Protein AF-A0A359LEX6-F1 (afdb_monomer_lite)

Radius of gyration: 31.51 Å; chains: 1; bounding box: 76×59×77 Å

Secondary structure (DSSP, 8-state):
-----GGGS----PPPHHHHHHHT----PPP--PPPPPPTT------HHHHHHHHH-HHHHHHHHTS--PPP----SSS-HHHHHHHHHHHHHHHHHHH-SHHHHHT--HHHHHHHHHHHHHHHHHHTT--HHHHHHHTTT-

pLDDT: mean 84.6, std 10.76, range [54.03, 97.81]

Structure (mmCIF, N/CA/C/O backbone):
data_AF-A0A359LEX6-F1
#
_entry.id   AF-A0A359LEX6-F1
#
loop_
_atom_site.group_PDB
_atom_site.id
_atom_site.type_symbol
_atom_site.label_atom_id
_atom_site.label_alt_id
_atom_site.label_comp_id
_atom_site.label_asym_id
_atom_site.label_entity_id
_atom_site.label_seq_id
_atom_site.pdbx_PDB_ins_code
_atom_site.Cartn_x
_atom_site.Cartn_y
_atom_site.Cartn_z
_atom_site.occupancy
_atom_site.B_iso_or_equiv
_atom_site.auth_seq_id
_atom_site.auth_comp_id
_atom_site.auth_asym_id
_atom_site.auth_atom_id
_atom_site.pdbx_PDB_model_num
ATOM 1 N N . ILE A 1 1 ? 49.682 41.048 -44.210 1.00 60.88 1 ILE A N 1
ATOM 2 C CA . ILE A 1 1 ? 49.682 39.605 -43.868 1.00 60.88 1 ILE A CA 1
ATOM 3 C C . ILE A 1 1 ? 48.671 38.969 -44.809 1.00 60.88 1 ILE A C 1
ATOM 5 O O . ILE A 1 1 ? 47.582 39.528 -44.873 1.00 60.88 1 ILE A O 1
ATOM 9 N N . PRO A 1 2 ? 49.025 37.951 -45.614 1.00 74.69 2 PRO A N 1
ATOM 10 C CA . PRO A 1 2 ? 48.055 37.331 -46.512 1.00 74.69 2 PRO A CA 1
ATOM 11 C C . PRO A 1 2 ? 46.947 36.670 -45.686 1.00 74.69 2 PRO A C 1
ATOM 13 O O . PRO A 1 2 ? 47.224 36.022 -44.676 1.00 74.69 2 PRO A O 1
ATOM 16 N N . GLU A 1 3 ? 45.705 36.899 -46.092 1.00 76.44 3 GLU A N 1
ATOM 17 C CA . GLU A 1 3 ? 44.520 36.292 -45.495 1.00 76.44 3 GLU A CA 1
ATOM 18 C C . GLU A 1 3 ? 44.431 34.852 -46.007 1.00 76.44 3 GLU A C 1
ATOM 20 O O . GLU A 1 3 ? 44.313 34.631 -47.209 1.00 76.44 3 GLU A O 1
ATOM 25 N N . ILE A 1 4 ? 44.599 33.879 -45.109 1.00 80.81 4 ILE A N 1
ATOM 26 C CA . ILE A 1 4 ? 44.465 32.454 -45.432 1.00 80.81 4 ILE A CA 1
ATOM 27 C C . ILE A 1 4 ? 43.007 32.088 -45.181 1.00 80.81 4 ILE A C 1
ATOM 29 O O . ILE A 1 4 ? 42.538 32.182 -44.042 1.00 80.81 4 ILE A O 1
ATOM 33 N N . LEU A 1 5 ? 42.294 31.682 -46.227 1.00 78.69 5 LEU A N 1
ATOM 34 C CA . LEU A 1 5 ? 40.918 31.222 -46.114 1.00 78.69 5 LEU A CA 1
ATOM 35 C C . LEU A 1 5 ? 40.895 29.766 -45.640 1.00 78.69 5 LEU A C 1
ATOM 37 O O . LEU A 1 5 ? 41.829 28.997 -45.856 1.00 78.69 5 LEU A O 1
ATOM 41 N N . ILE A 1 6 ? 39.803 29.365 -44.986 1.00 73.44 6 ILE A N 1
ATOM 42 C CA . ILE A 1 6 ? 39.621 27.983 -44.507 1.00 73.44 6 ILE A CA 1
ATOM 43 C C . ILE A 1 6 ? 39.715 26.979 -45.667 1.00 73.44 6 ILE A C 1
ATOM 45 O O . ILE A 1 6 ? 40.214 25.874 -45.477 1.00 73.44 6 ILE A O 1
ATOM 49 N N . ASP A 1 7 ? 39.311 27.389 -46.869 1.00 75.81 7 ASP A N 1
ATOM 50 C CA . ASP A 1 7 ? 39.384 26.573 -48.083 1.00 75.81 7 ASP A CA 1
ATOM 51 C C . ASP A 1 7 ? 40.819 26.394 -48.619 1.00 75.81 7 ASP A C 1
ATOM 53 O O . ASP A 1 7 ? 41.082 25.446 -49.359 1.00 75.81 7 ASP A O 1
ATOM 57 N N . ASP A 1 8 ? 41.767 27.242 -48.198 1.00 79.88 8 ASP A N 1
ATOM 58 C CA . ASP A 1 8 ? 43.197 27.098 -48.511 1.00 79.88 8 ASP A CA 1
ATOM 59 C C . ASP A 1 8 ? 43.875 26.048 -47.609 1.00 79.88 8 ASP A C 1
ATOM 61 O O . ASP A 1 8 ? 44.981 25.573 -47.893 1.00 79.88 8 ASP A O 1
ATOM 65 N N . LEU A 1 9 ? 43.214 25.656 -46.511 1.00 72.25 9 LEU A N 1
ATOM 66 C CA . LEU A 1 9 ? 43.654 24.575 -45.640 1.00 72.25 9 LEU A CA 1
ATOM 67 C C . LEU A 1 9 ? 43.160 23.250 -46.229 1.00 72.25 9 LEU A C 1
ATOM 69 O O . LEU A 1 9 ? 41.990 22.890 -46.115 1.00 72.25 9 LEU A O 1
ATOM 73 N N . ASN A 1 10 ? 44.074 22.484 -46.827 1.00 72.81 10 ASN A N 1
ATOM 74 C CA . ASN A 1 10 ? 43.804 21.139 -47.346 1.00 72.81 10 ASN A CA 1
ATOM 75 C C . ASN A 1 10 ? 43.617 20.127 -46.193 1.00 72.81 10 ASN A C 1
ATOM 77 O O . ASN A 1 10 ? 44.445 19.247 -45.950 1.00 72.81 10 ASN A O 1
ATOM 81 N N . LEU A 1 11 ? 42.551 20.314 -45.414 1.00 74.81 11 LEU A N 1
ATOM 82 C CA . LEU A 1 11 ? 42.204 19.491 -44.267 1.00 74.81 11 LEU A CA 1
ATOM 83 C C . LEU A 1 11 ? 41.648 18.156 -44.759 1.00 74.81 11 LEU A C 1
ATOM 85 O O . LEU A 1 11 ? 40.698 18.097 -45.543 1.00 74.81 11 LEU A O 1
ATOM 89 N N . ALA A 1 12 ? 42.219 17.060 -44.262 1.00 71.88 12 ALA A N 1
ATOM 90 C CA . ALA A 1 12 ? 41.662 15.740 -44.504 1.00 71.88 12 ALA A CA 1
ATOM 91 C C . ALA A 1 12 ? 40.211 15.701 -44.002 1.00 71.88 12 ALA A C 1
ATOM 93 O O . ALA A 1 12 ? 39.930 16.099 -42.871 1.00 71.88 12 ALA A O 1
ATOM 94 N N . LYS A 1 13 ? 39.289 15.183 -44.824 1.00 72.81 13 LYS A N 1
ATOM 95 C CA . LYS A 1 13 ? 37.913 14.898 -44.397 1.00 72.81 13 LYS A CA 1
ATOM 96 C C . LYS A 1 13 ? 37.947 13.785 -43.353 1.00 72.81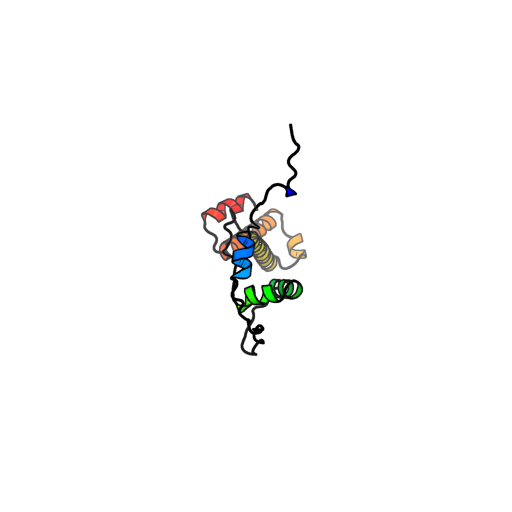 13 LYS A C 1
ATOM 98 O O . LYS A 1 13 ? 37.909 12.601 -43.686 1.00 72.81 13 LYS A O 1
ATOM 103 N N . THR A 1 14 ? 38.073 14.159 -42.088 1.00 77.12 14 THR A N 1
ATOM 104 C CA . THR A 1 14 ? 38.040 13.224 -40.972 1.00 77.12 14 THR A CA 1
ATOM 105 C C . THR A 1 14 ? 36.588 12.904 -40.646 1.00 77.12 14 THR A C 1
ATOM 107 O O . THR A 1 14 ? 35.757 13.784 -40.444 1.00 77.12 14 THR A O 1
ATOM 110 N N . ILE A 1 15 ? 36.266 11.612 -40.632 1.00 82.75 15 ILE A N 1
ATOM 111 C CA . ILE A 1 15 ? 35.013 11.143 -40.042 1.00 82.75 15 ILE A CA 1
ATOM 112 C C . ILE A 1 15 ? 35.172 11.103 -38.526 1.00 82.75 15 ILE A C 1
ATOM 114 O O . ILE A 1 15 ? 36.199 10.638 -38.014 1.00 82.75 15 ILE A O 1
ATOM 118 N N . THR A 1 16 ? 34.160 11.582 -37.815 1.00 87.31 16 THR A N 1
ATOM 119 C CA . THR A 1 16 ? 34.165 11.595 -36.353 1.00 87.31 16 THR A CA 1
ATOM 120 C C . THR A 1 16 ? 33.979 10.179 -35.793 1.00 87.31 16 THR A C 1
ATOM 122 O O . THR A 1 16 ? 33.621 9.239 -36.516 1.00 87.31 16 THR A O 1
ATOM 125 N N . TRP A 1 17 ? 34.249 9.980 -34.502 1.00 85.19 17 TRP A N 1
ATOM 126 C CA . TRP A 1 17 ? 34.101 8.664 -33.871 1.00 85.19 17 TRP A CA 1
ATOM 127 C C . TRP A 1 17 ? 32.648 8.191 -33.846 1.00 85.19 17 TRP A C 1
ATOM 129 O O . TRP A 1 17 ? 32.385 7.015 -34.091 1.00 85.19 17 TRP A O 1
ATOM 139 N N . GLU A 1 18 ? 31.703 9.106 -33.659 1.00 87.81 18 GLU A N 1
ATOM 140 C CA . GLU A 1 18 ? 30.266 8.836 -33.688 1.00 87.81 18 GLU A CA 1
ATOM 141 C C . GLU A 1 18 ? 29.852 8.295 -35.063 1.00 87.81 18 GLU A C 1
ATOM 143 O O . GLU A 1 18 ? 29.134 7.301 -35.161 1.00 87.81 18 GLU A O 1
ATOM 148 N N . GLN A 1 19 ? 30.384 8.885 -36.140 1.00 88.31 19 GLN A N 1
ATOM 149 C CA . GLN A 1 19 ? 30.136 8.433 -37.511 1.00 88.31 19 GLN A CA 1
ATOM 150 C C . GLN A 1 19 ? 30.747 7.056 -37.790 1.00 88.31 19 GLN A C 1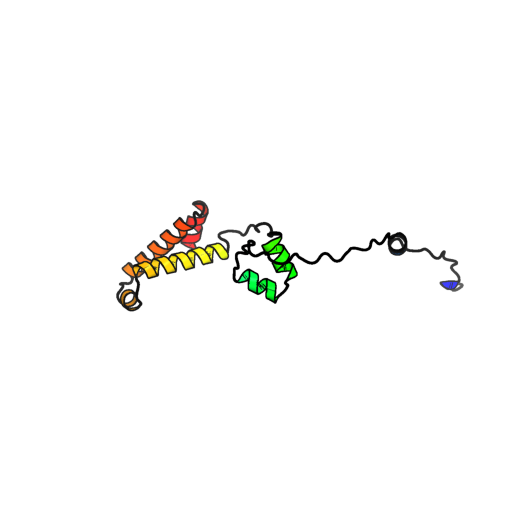
ATOM 152 O O . GLN A 1 19 ? 30.145 6.255 -38.507 1.00 88.31 19 GLN A O 1
ATOM 157 N N . LYS A 1 20 ? 31.929 6.759 -37.234 1.00 89.81 20 LYS A N 1
ATOM 158 C CA . LYS A 1 20 ? 32.552 5.431 -37.347 1.00 89.81 20 LYS A CA 1
ATOM 159 C C . LYS A 1 20 ? 31.725 4.362 -36.637 1.00 89.81 20 LYS A C 1
ATOM 161 O O . LYS A 1 20 ? 31.445 3.339 -37.253 1.00 89.81 20 LYS A O 1
ATOM 166 N N . ILE A 1 21 ? 31.306 4.620 -35.396 1.00 88.56 21 ILE A N 1
ATOM 167 C CA . ILE A 1 21 ? 30.489 3.698 -34.593 1.00 88.56 21 ILE A CA 1
ATOM 168 C C . ILE A 1 21 ? 29.146 3.439 -35.280 1.00 88.56 21 ILE A C 1
ATOM 170 O O . ILE A 1 21 ? 28.747 2.286 -35.436 1.00 88.56 21 ILE A O 1
ATOM 174 N N . HIS A 1 22 ? 28.484 4.496 -35.760 1.00 87.88 22 HIS A N 1
ATOM 175 C CA . HIS A 1 22 ? 27.222 4.362 -36.481 1.00 87.88 22 HIS A CA 1
ATOM 176 C C . HIS A 1 22 ? 27.380 3.561 -37.782 1.00 87.88 22 HIS A C 1
ATOM 178 O O . HIS A 1 22 ? 26.558 2.702 -38.079 1.00 87.88 22 HIS A O 1
ATOM 184 N N . ARG A 1 23 ? 28.459 3.774 -38.549 1.00 88.31 23 ARG A N 1
ATOM 185 C CA . ARG A 1 23 ? 28.724 2.997 -39.775 1.00 88.31 23 ARG A CA 1
ATOM 186 C C . ARG A 1 23 ? 29.086 1.539 -39.511 1.00 88.31 23 ARG A C 1
ATOM 188 O O . ARG A 1 23 ? 28.799 0.699 -40.356 1.00 88.31 23 ARG A O 1
ATOM 195 N N . SER A 1 24 ? 29.723 1.232 -38.382 1.00 90.81 24 SER A N 1
ATOM 196 C CA . SER A 1 24 ? 30.062 -0.142 -38.003 1.00 90.81 24 SER A CA 1
ATOM 197 C C . SER A 1 24 ? 28.927 -0.871 -37.286 1.00 90.81 24 SER A C 1
ATOM 199 O O . SER A 1 24 ? 29.145 -1.977 -36.791 1.00 90.81 24 SER A O 1
ATOM 201 N N . GLN A 1 25 ? 27.739 -0.267 -37.181 1.00 88.44 25 GLN A N 1
ATOM 202 C CA . GLN A 1 25 ? 26.605 -0.908 -36.532 1.00 88.44 25 GLN A CA 1
ATOM 203 C C . GLN A 1 25 ? 26.225 -2.194 -37.277 1.00 88.44 25 GLN A C 1
ATOM 205 O O . GLN A 1 25 ? 26.122 -2.225 -38.505 1.00 88.44 25 GLN A O 1
ATOM 210 N N . LYS A 1 26 ? 25.993 -3.262 -36.520 1.00 91.50 26 LYS A N 1
ATOM 211 C CA . LYS A 1 26 ? 25.320 -4.460 -37.011 1.00 91.50 26 LYS A CA 1
ATOM 212 C C . LYS A 1 26 ? 23.909 -4.416 -36.459 1.00 91.50 26 LYS A C 1
ATOM 214 O O . LYS A 1 26 ? 23.727 -4.562 -35.256 1.00 91.50 26 LYS A O 1
ATOM 219 N N . LEU A 1 27 ? 22.949 -4.133 -37.330 1.00 90.12 27 LEU A N 1
ATOM 220 C CA . LEU A 1 27 ? 21.542 -4.138 -36.956 1.00 90.12 27 LEU A CA 1
ATOM 221 C C . LEU A 1 27 ? 21.034 -5.576 -36.990 1.00 90.12 27 LEU A C 1
ATOM 223 O O . LEU A 1 27 ? 21.285 -6.297 -37.956 1.00 90.12 27 LEU A O 1
ATOM 227 N N . GLU A 1 28 ? 20.316 -5.972 -35.950 1.00 90.50 28 GLU A N 1
ATOM 228 C CA . GLU A 1 28 ? 19.488 -7.171 -35.960 1.00 90.50 28 GLU A CA 1
ATOM 229 C C . GLU A 1 28 ? 18.020 -6.773 -36.083 1.00 90.50 28 GLU A C 1
ATOM 231 O O . GLU A 1 28 ? 17.619 -5.671 -35.701 1.00 90.50 28 GLU A O 1
ATOM 236 N N . THR A 1 29 ? 17.222 -7.662 -36.664 1.00 91.38 29 THR A N 1
ATOM 237 C CA . THR A 1 29 ? 15.768 -7.508 -36.649 1.00 91.38 29 THR A CA 1
ATOM 238 C C . THR A 1 29 ? 15.256 -8.239 -35.422 1.00 91.38 29 THR A C 1
ATOM 240 O O . THR A 1 29 ? 15.579 -9.408 -35.235 1.00 91.38 29 THR A O 1
ATOM 243 N N . LEU A 1 30 ? 14.487 -7.545 -34.588 1.00 90.25 30 LEU A N 1
ATOM 244 C CA . LEU A 1 30 ? 13.769 -8.168 -33.487 1.00 90.25 30 LEU A CA 1
ATOM 245 C C . LEU A 1 30 ? 12.367 -8.524 -33.966 1.00 90.25 30 LEU A C 1
ATOM 247 O O . LEU A 1 30 ? 11.674 -7.685 -34.547 1.00 90.25 30 LEU A O 1
ATOM 251 N N . ASP A 1 31 ? 11.963 -9.762 -33.710 1.00 92.12 31 ASP A N 1
ATOM 252 C CA . ASP A 1 31 ? 10.589 -10.183 -33.935 1.00 92.12 31 ASP A CA 1
ATOM 253 C C . ASP A 1 31 ? 9.644 -9.478 -32.954 1.00 92.12 31 ASP A C 1
ATOM 255 O O . ASP A 1 31 ? 10.027 -9.058 -31.858 1.00 92.12 31 ASP A O 1
ATOM 259 N N . ILE A 1 32 ? 8.380 -9.337 -33.358 1.00 90.06 32 ILE A N 1
ATOM 260 C CA . ILE A 1 32 ? 7.346 -8.780 -32.487 1.00 90.06 32 ILE A CA 1
ATOM 261 C C . ILE A 1 32 ? 7.045 -9.808 -31.393 1.00 90.06 32 ILE A C 1
ATOM 263 O O . ILE A 1 32 ? 6.505 -10.874 -31.683 1.00 90.06 32 ILE A O 1
ATOM 267 N N . ASP A 1 33 ? 7.335 -9.453 -30.143 1.00 86.56 33 ASP A N 1
ATOM 268 C CA . ASP A 1 33 ? 7.012 -10.248 -28.954 1.00 86.56 33 ASP A CA 1
ATOM 269 C C . ASP A 1 33 ? 5.916 -9.543 -28.130 1.00 86.56 33 ASP A C 1
ATOM 271 O O . ASP A 1 33 ? 6.207 -8.722 -27.252 1.00 86.56 33 ASP A O 1
ATOM 275 N N . PRO A 1 34 ? 4.626 -9.746 -28.462 1.00 87.56 34 PRO A N 1
ATOM 276 C CA . PRO A 1 34 ? 3.541 -9.142 -27.711 1.00 87.56 34 PRO A CA 1
ATOM 277 C C . PRO A 1 34 ? 3.353 -9.868 -26.377 1.00 87.56 34 PRO A C 1
ATOM 279 O O . PRO A 1 34 ? 3.441 -11.092 -26.294 1.00 87.56 34 PRO A O 1
ATOM 282 N N . ALA A 1 35 ? 2.971 -9.119 -25.341 1.00 86.88 35 ALA A N 1
ATOM 283 C CA . ALA A 1 35 ? 2.620 -9.708 -24.054 1.00 86.88 35 ALA A CA 1
ATOM 284 C C . ALA A 1 35 ? 1.576 -10.839 -24.222 1.00 86.88 35 ALA A C 1
ATOM 286 O O . ALA A 1 35 ? 0.566 -10.646 -24.914 1.00 86.88 35 ALA A O 1
ATOM 287 N N . PRO A 1 36 ? 1.768 -12.007 -23.576 1.00 88.25 36 PRO A N 1
ATOM 288 C CA . PRO A 1 36 ? 0.854 -13.134 -23.717 1.00 88.25 36 PRO A CA 1
ATOM 289 C C . PRO A 1 36 ? -0.545 -12.766 -23.215 1.00 88.25 36 PRO A C 1
ATOM 291 O O . PRO A 1 36 ? -0.695 -11.969 -22.290 1.00 88.25 36 PRO A O 1
ATOM 294 N N . LYS A 1 37 ? -1.596 -13.354 -23.789 1.00 88.44 37 LYS A N 1
ATOM 295 C CA . LYS A 1 37 ? -2.966 -13.137 -23.293 1.00 88.44 37 LYS A CA 1
ATOM 296 C C . LYS A 1 37 ? -3.120 -13.682 -21.873 1.00 88.44 37 LYS A C 1
ATOM 298 O O . LYS A 1 37 ? -2.406 -14.604 -21.487 1.00 88.44 37 LYS A O 1
ATOM 303 N N . LEU A 1 38 ? -4.076 -13.127 -21.130 1.00 86.38 38 LEU A N 1
ATOM 304 C CA . LEU A 1 38 ? -4.442 -13.672 -19.827 1.00 86.38 38 LEU A CA 1
ATOM 305 C C . LEU A 1 38 ? -5.095 -15.042 -19.995 1.00 86.38 38 LEU A C 1
ATOM 307 O O . LEU A 1 38 ? -6.019 -15.201 -20.797 1.00 86.38 38 LEU A O 1
ATOM 311 N N . THR A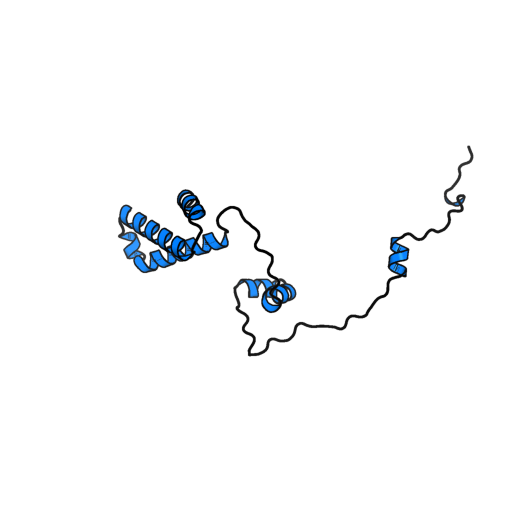 1 39 ? -4.617 -16.022 -19.240 1.00 88.69 39 THR A N 1
ATOM 312 C CA . THR A 1 39 ? -5.234 -17.348 -19.171 1.00 88.69 39 THR A CA 1
ATOM 313 C C . THR A 1 39 ? -6.286 -17.387 -18.055 1.00 88.69 39 THR A C 1
ATOM 315 O O . THR A 1 39 ? -6.162 -16.653 -17.077 1.00 88.69 39 THR A O 1
ATOM 318 N N . PRO A 1 40 ? -7.307 -18.260 -18.134 1.00 86.00 40 PRO A N 1
ATOM 319 C CA . PRO A 1 40 ? -8.339 -18.360 -17.094 1.00 86.00 40 PRO A CA 1
ATOM 320 C C . PRO A 1 40 ? -7.811 -18.698 -15.690 1.00 86.00 40 PRO A C 1
ATOM 322 O O . PRO A 1 40 ? -8.480 -18.408 -14.704 1.00 86.00 40 PRO A O 1
ATOM 325 N N . ASN A 1 41 ? -6.619 -19.298 -15.598 1.00 85.38 41 ASN A N 1
ATOM 326 C CA . ASN A 1 41 ? -5.982 -19.659 -14.330 1.00 85.38 41 ASN A CA 1
ATOM 327 C C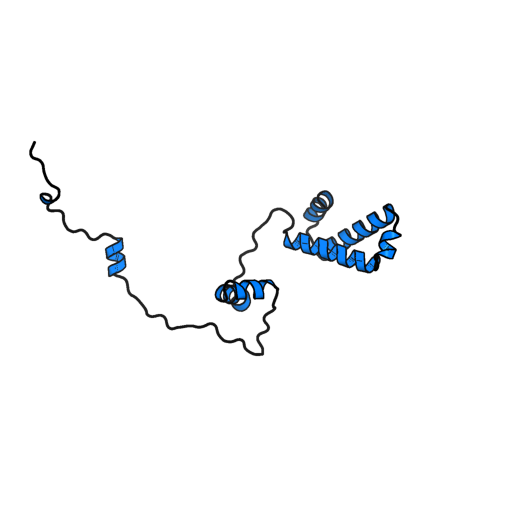 . ASN A 1 41 ? -5.042 -18.563 -13.796 1.00 85.38 41 ASN A C 1
ATOM 329 O O . ASN A 1 41 ? -4.576 -18.660 -12.661 1.00 85.38 41 ASN A O 1
ATOM 333 N N . GLU A 1 42 ? -4.743 -17.523 -14.579 1.00 82.44 42 GLU A N 1
ATOM 334 C CA . GLU A 1 42 ? -3.934 -16.398 -14.113 1.00 82.44 42 GLU A CA 1
ATOM 335 C C . GLU A 1 42 ? -4.781 -15.471 -13.242 1.00 82.44 42 GLU A C 1
ATOM 337 O O . GLU A 1 42 ? -5.675 -14.768 -13.710 1.00 82.44 42 GLU A O 1
ATOM 342 N N . THR A 1 43 ? -4.474 -15.446 -11.946 1.00 79.44 43 THR A N 1
ATOM 343 C CA . THR A 1 43 ? -5.149 -14.561 -10.993 1.00 79.44 43 THR A CA 1
ATOM 344 C C . THR A 1 43 ? -4.316 -13.301 -10.782 1.00 79.44 43 THR A C 1
ATOM 346 O O . THR A 1 43 ? -3.359 -13.291 -10.005 1.00 79.44 43 THR A O 1
ATOM 349 N N . ILE A 1 44 ? -4.672 -12.216 -11.469 1.00 76.06 44 ILE A N 1
ATOM 350 C CA . ILE A 1 44 ? -4.063 -10.907 -11.213 1.00 76.06 44 ILE A CA 1
ATOM 351 C C . ILE A 1 44 ? -4.831 -10.238 -10.080 1.00 76.06 44 ILE A C 1
ATOM 353 O O . ILE A 1 44 ? -6.013 -9.924 -10.207 1.00 76.06 44 ILE A O 1
ATOM 357 N N . HIS A 1 45 ? -4.145 -10.006 -8.964 1.00 71.19 45 HIS A N 1
ATOM 358 C CA . HIS A 1 45 ? -4.716 -9.290 -7.831 1.00 71.19 45 HIS A CA 1
ATOM 359 C C . HIS A 1 45 ? -4.808 -7.803 -8.189 1.00 71.19 45 HIS A C 1
ATOM 361 O O . HIS A 1 45 ? -3.819 -7.070 -8.149 1.00 71.19 45 HIS A O 1
ATOM 367 N N . GLY A 1 46 ? -6.000 -7.374 -8.600 1.00 63.66 46 GLY A N 1
ATOM 368 C CA . GLY A 1 46 ? -6.272 -5.993 -8.976 1.00 63.66 46 GLY A CA 1
ATOM 369 C C . GLY A 1 46 ? -6.439 -5.107 -7.748 1.00 63.66 46 GLY A C 1
ATOM 370 O O . GLY A 1 46 ? -7.436 -5.202 -7.038 1.00 63.66 46 GLY A O 1
ATOM 371 N N . SER A 1 47 ? -5.483 -4.215 -7.513 1.00 72.75 47 SER A N 1
ATOM 372 C CA . SER A 1 47 ? -5.714 -3.011 -6.713 1.00 72.75 47 SER A CA 1
ATOM 373 C C . SER A 1 47 ? -6.135 -1.860 -7.633 1.00 72.75 47 SER A C 1
ATOM 375 O O . SER A 1 47 ? -5.994 -1.945 -8.854 1.00 72.75 47 SER A O 1
ATOM 377 N N . SER A 1 48 ? -6.619 -0.752 -7.068 1.00 86.44 48 SER A N 1
ATOM 378 C CA . SER A 1 48 ? -6.880 0.483 -7.831 1.00 86.44 48 SER A CA 1
ATOM 379 C C . SER A 1 48 ? -5.672 0.922 -8.669 1.00 86.44 48 SER A C 1
ATOM 381 O O . SER A 1 48 ? -5.842 1.447 -9.767 1.00 86.44 48 SER A O 1
ATOM 383 N N . ARG A 1 49 ? -4.458 0.611 -8.197 1.00 86.00 49 ARG A N 1
ATOM 384 C CA . ARG A 1 49 ? -3.198 0.847 -8.903 1.00 86.00 49 ARG A CA 1
ATOM 385 C C . ARG A 1 49 ? -3.105 0.117 -10.243 1.00 86.00 49 ARG A C 1
ATOM 387 O O . ARG A 1 49 ? -2.583 0.686 -11.192 1.00 86.00 49 ARG A O 1
ATOM 394 N N . LEU A 1 50 ? -3.628 -1.108 -10.356 1.00 88.94 50 LEU A N 1
ATOM 395 C CA . LEU A 1 50 ? -3.642 -1.830 -11.633 1.00 88.94 50 LEU A CA 1
ATOM 396 C C . LEU A 1 50 ? -4.466 -1.068 -12.674 1.00 88.94 50 LEU A C 1
ATOM 398 O O . LEU A 1 50 ? -4.015 -0.889 -13.798 1.00 88.94 50 LEU A O 1
ATOM 402 N N . ILE A 1 51 ? -5.658 -0.606 -12.295 1.00 89.25 51 ILE A N 1
ATOM 403 C CA . ILE A 1 51 ? -6.565 0.120 -13.195 1.00 89.25 51 ILE A CA 1
ATOM 404 C C . ILE A 1 51 ? -5.964 1.476 -13.579 1.00 89.25 51 ILE A C 1
ATOM 406 O O . ILE A 1 51 ? -6.000 1.855 -14.750 1.00 89.25 51 ILE A O 1
ATOM 410 N N . GLU A 1 52 ? -5.374 2.179 -12.610 1.00 90.62 52 GLU A N 1
ATOM 411 C CA . GLU A 1 52 ? -4.641 3.425 -12.838 1.00 90.62 52 GLU A CA 1
ATOM 412 C C . GLU A 1 52 ? -3.523 3.221 -13.870 1.00 90.62 52 GLU A C 1
ATOM 414 O O . GLU A 1 52 ? -3.499 3.899 -14.897 1.00 90.62 52 GLU A O 1
ATOM 419 N N . LEU A 1 53 ? -2.637 2.243 -13.648 1.00 90.62 53 LEU A N 1
ATOM 420 C CA . LEU A 1 53 ? -1.526 1.974 -14.559 1.00 90.62 53 LEU A CA 1
ATOM 421 C C . LEU A 1 53 ? -2.000 1.498 -15.927 1.00 90.62 53 LEU A C 1
ATOM 423 O O . LEU A 1 53 ? -1.452 1.944 -16.922 1.00 90.62 53 LEU A O 1
ATOM 427 N N . GLN A 1 54 ? -3.020 0.642 -16.012 1.00 89.62 54 GLN A N 1
ATOM 428 C CA . GLN A 1 54 ? -3.586 0.225 -17.301 1.00 89.62 54 GLN A CA 1
ATOM 429 C C . GLN A 1 54 ? -4.120 1.423 -18.096 1.00 89.62 54 GLN A C 1
ATOM 431 O O . GLN A 1 54 ? -3.943 1.481 -19.310 1.00 89.62 54 GLN A O 1
ATOM 436 N N . SER A 1 55 ? -4.732 2.394 -17.413 1.00 93.81 55 SER A N 1
ATOM 437 C CA . SER A 1 55 ? -5.284 3.599 -18.042 1.00 93.81 55 SER A CA 1
ATOM 438 C C . SER A 1 55 ? -4.198 4.572 -18.507 1.00 93.81 55 SER A C 1
ATOM 440 O O . SER A 1 55 ? -4.379 5.255 -19.511 1.00 93.81 55 SER A O 1
ATOM 442 N N . LEU A 1 56 ? -3.076 4.646 -17.786 1.00 93.19 56 LEU A N 1
ATOM 443 C CA . LEU A 1 56 ? -1.951 5.524 -18.119 1.00 93.19 56 LEU A CA 1
ATOM 444 C C . LEU A 1 56 ? -0.987 4.889 -19.131 1.00 93.19 56 LEU A C 1
ATOM 446 O O . LEU A 1 56 ? -0.586 5.528 -20.100 1.00 93.19 56 LEU A O 1
ATOM 450 N N . CYS A 1 57 ? -0.575 3.647 -18.879 1.00 92.44 57 CYS A N 1
ATOM 451 C CA . CYS A 1 57 ? 0.411 2.904 -19.652 1.00 92.44 57 CYS A CA 1
ATOM 452 C C . CYS A 1 57 ? 0.257 1.379 -19.440 1.00 92.44 57 CYS A C 1
ATOM 454 O O . CYS A 1 57 ? 0.802 0.820 -18.478 1.00 92.44 57 CYS A O 1
ATOM 456 N N . PRO A 1 58 ? -0.400 0.661 -20.372 1.00 89.56 58 PRO A N 1
ATOM 457 C CA . PRO A 1 58 ? -0.570 -0.793 -20.291 1.00 89.56 58 PRO A CA 1
ATOM 458 C C . PRO A 1 58 ? 0.747 -1.571 -20.158 1.00 89.56 58 PRO A C 1
ATOM 460 O O . PRO A 1 58 ? 0.796 -2.600 -19.483 1.00 89.56 58 PRO A O 1
ATOM 463 N N . PHE A 1 59 ? 1.831 -1.067 -20.759 1.00 90.12 59 PHE A N 1
ATOM 464 C CA . PHE A 1 59 ? 3.160 -1.664 -20.630 1.00 90.12 59 PHE A CA 1
ATOM 465 C C . PHE A 1 59 ? 3.665 -1.628 -19.181 1.00 90.12 59 PHE A C 1
ATOM 467 O O . PHE A 1 59 ? 4.104 -2.651 -18.666 1.00 90.12 59 PHE A O 1
ATOM 474 N N . GLN A 1 60 ? 3.543 -0.494 -18.483 1.00 88.69 60 GLN A N 1
ATOM 475 C CA . GLN A 1 60 ? 3.940 -0.405 -17.071 1.00 88.69 60 GLN A CA 1
ATOM 476 C C . GLN A 1 60 ? 3.108 -1.336 -16.189 1.00 88.69 60 GLN A C 1
ATOM 478 O O . GLN A 1 60 ? 3.660 -2.016 -15.328 1.00 88.69 60 GLN A O 1
ATOM 483 N N . ALA A 1 61 ? 1.800 -1.430 -16.441 1.00 89.25 61 ALA A N 1
ATOM 484 C CA . ALA A 1 61 ? 0.947 -2.370 -15.726 1.00 89.25 61 ALA A CA 1
ATOM 485 C C . ALA A 1 61 ? 1.384 -3.831 -15.942 1.00 89.25 61 ALA A C 1
ATOM 487 O O . ALA A 1 61 ? 1.417 -4.608 -14.989 1.00 89.25 61 ALA A O 1
ATOM 488 N N . PHE A 1 62 ? 1.759 -4.207 -17.170 1.00 88.75 62 PHE A N 1
ATOM 489 C CA . PHE A 1 62 ? 2.309 -5.531 -17.475 1.00 88.75 62 PHE A CA 1
ATOM 490 C C . PHE A 1 62 ? 3.623 -5.793 -16.722 1.00 88.75 62 PHE A C 1
ATOM 492 O O . PHE A 1 62 ? 3.760 -6.827 -16.066 1.00 88.75 62 PHE A O 1
ATOM 499 N N . MET A 1 63 ? 4.558 -4.844 -16.757 1.00 89.94 63 MET A N 1
ATOM 500 C CA . MET A 1 63 ? 5.841 -4.946 -16.057 1.00 89.94 63 MET A CA 1
ATOM 501 C C . MET A 1 63 ? 5.649 -5.126 -14.539 1.00 89.94 63 MET A C 1
ATOM 503 O O . MET A 1 63 ? 6.165 -6.076 -13.948 1.00 89.94 63 MET A O 1
ATOM 507 N N . GLU A 1 64 ? 4.843 -4.269 -13.908 1.00 87.62 64 GLU A N 1
ATOM 508 C CA . GLU A 1 64 ? 4.662 -4.261 -12.452 1.00 87.62 64 GLU A CA 1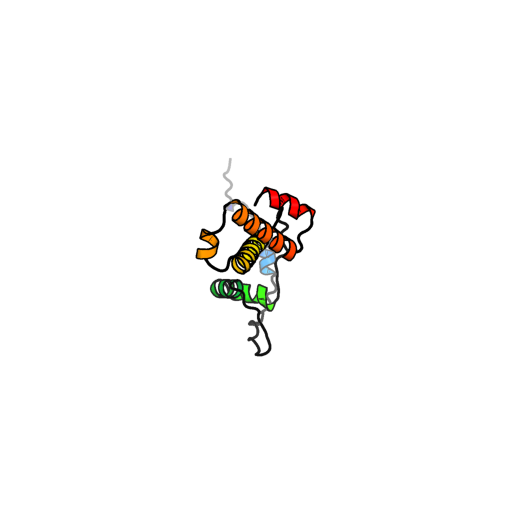
ATOM 509 C C . GLU A 1 64 ? 3.854 -5.468 -11.949 1.00 87.62 64 GLU A C 1
ATOM 511 O O . GLU A 1 64 ? 4.243 -6.101 -10.966 1.00 87.62 64 GLU A O 1
ATOM 516 N N . PHE A 1 65 ? 2.751 -5.823 -12.620 1.00 86.69 65 PHE A N 1
ATOM 517 C CA . PHE A 1 65 ? 1.822 -6.848 -12.127 1.00 86.69 65 PHE A CA 1
ATOM 518 C C . PHE A 1 65 ? 2.057 -8.252 -12.691 1.00 86.69 65 PHE A C 1
ATOM 520 O O . PHE A 1 65 ? 1.659 -9.216 -12.038 1.00 86.69 65 PHE A O 1
ATOM 527 N N . ARG A 1 66 ? 2.679 -8.398 -13.872 1.00 87.38 66 ARG A N 1
ATOM 528 C CA . ARG A 1 66 ? 2.956 -9.721 -14.470 1.00 87.38 66 ARG A CA 1
ATOM 529 C C . ARG A 1 66 ? 4.423 -10.112 -14.439 1.00 87.38 66 ARG A C 1
ATOM 531 O O . ARG A 1 66 ? 4.706 -11.275 -14.179 1.00 87.38 66 ARG A O 1
ATOM 538 N N . LEU A 1 67 ? 5.343 -9.170 -14.643 1.00 88.62 67 LEU A N 1
ATOM 539 C CA . LEU A 1 67 ? 6.781 -9.438 -14.496 1.00 88.62 67 LEU A CA 1
ATOM 540 C C . LEU A 1 67 ? 7.313 -9.129 -13.093 1.00 88.62 67 LEU A C 1
ATOM 542 O O . LEU A 1 67 ? 8.490 -9.356 -12.823 1.00 88.62 67 LEU A O 1
ATOM 546 N N . ALA A 1 68 ? 6.448 -8.644 -12.196 1.00 85.81 68 ALA A N 1
ATOM 547 C CA . ALA A 1 68 ? 6.771 -8.342 -10.806 1.00 85.81 68 ALA A CA 1
ATOM 548 C C . ALA A 1 68 ? 8.004 -7.435 -10.655 1.00 85.81 68 ALA A C 1
ATOM 550 O O . ALA A 1 68 ? 8.753 -7.556 -9.681 1.00 85.81 68 ALA A O 1
ATOM 551 N N . THR A 1 69 ? 8.210 -6.503 -11.595 1.00 84.50 69 THR A N 1
ATOM 552 C CA . THR A 1 69 ? 9.293 -5.517 -11.521 1.00 84.50 69 THR A CA 1
ATOM 553 C C . THR A 1 69 ? 8.947 -4.457 -10.481 1.00 84.50 69 THR A C 1
ATOM 555 O O . THR A 1 69 ? 8.582 -3.329 -10.805 1.00 84.50 69 THR A O 1
ATOM 558 N N . LYS A 1 70 ? 8.983 -4.842 -9.206 1.00 70.00 70 LYS A N 1
ATOM 559 C CA . LYS A 1 70 ? 8.802 -3.918 -8.093 1.00 70.00 70 LYS A CA 1
ATOM 560 C C . LYS A 1 70 ? 10.063 -3.092 -7.925 1.00 70.00 70 LYS A C 1
ATOM 562 O O . LYS A 1 70 ? 11.166 -3.631 -7.845 1.00 70.00 70 LYS A O 1
ATOM 567 N N . GLU A 1 71 ? 9.878 -1.784 -7.831 1.00 69.06 71 GLU A N 1
ATOM 568 C CA . GLU A 1 71 ? 10.935 -0.881 -7.402 1.00 69.06 71 GLU A CA 1
ATOM 569 C C . GLU A 1 71 ? 11.390 -1.284 -5.984 1.00 69.06 71 GLU A C 1
ATOM 571 O O . GLU A 1 71 ? 10.545 -1.636 -5.147 1.00 69.06 71 GLU A O 1
ATOM 576 N N . PRO A 1 72 ? 12.701 -1.289 -5.685 1.00 64.69 72 PRO A N 1
ATOM 577 C CA . PRO A 1 72 ? 13.170 -1.558 -4.333 1.00 64.69 72 PRO A CA 1
ATOM 578 C C . PRO A 1 72 ? 12.546 -0.558 -3.355 1.00 64.69 72 PRO A C 1
ATOM 580 O O . PRO A 1 72 ? 12.417 0.628 -3.659 1.00 64.69 72 PRO A O 1
ATOM 583 N N . ILE A 1 73 ? 12.164 -1.045 -2.169 1.00 64.00 73 ILE A N 1
ATOM 584 C CA . ILE A 1 73 ? 11.552 -0.221 -1.121 1.00 64.00 73 ILE A CA 1
ATOM 585 C C . ILE A 1 73 ? 12.491 0.947 -0.822 1.00 64.00 73 ILE A C 1
ATOM 587 O O . ILE A 1 73 ? 13.589 0.763 -0.291 1.00 64.00 73 ILE A O 1
ATOM 591 N N . LYS A 1 74 ? 12.053 2.159 -1.160 1.00 66.81 74 LYS A N 1
ATOM 592 C CA . LYS A 1 74 ? 12.776 3.372 -0.804 1.00 66.81 74 LYS A CA 1
ATOM 593 C C . LYS A 1 74 ? 12.710 3.523 0.714 1.00 66.81 74 LYS A C 1
ATOM 595 O O . LYS A 1 74 ? 11.623 3.576 1.284 1.00 66.81 74 LYS A O 1
ATOM 600 N N . LEU A 1 75 ? 13.870 3.554 1.367 1.00 65.56 75 LEU A N 1
ATOM 601 C CA . LEU A 1 75 ? 13.951 3.804 2.802 1.00 65.56 75 LEU A CA 1
ATOM 602 C C . LEU A 1 75 ? 13.516 5.250 3.062 1.00 65.56 75 LEU A C 1
ATOM 604 O O . LEU A 1 75 ? 14.238 6.193 2.741 1.00 65.56 75 LEU A O 1
ATOM 608 N N . GLU A 1 76 ? 12.315 5.417 3.605 1.00 68.38 76 GLU A N 1
ATOM 609 C CA . GLU A 1 76 ? 11.828 6.700 4.104 1.00 68.38 76 GLU A CA 1
ATOM 610 C C . GLU A 1 76 ? 12.129 6.803 5.609 1.00 68.38 76 GLU A C 1
ATOM 612 O O . GLU A 1 76 ? 12.049 5.798 6.321 1.00 68.38 76 GLU A O 1
ATOM 617 N N . PRO A 1 77 ? 12.490 7.990 6.126 1.00 68.69 77 PRO A N 1
ATOM 618 C CA . PRO A 1 77 ? 12.618 8.184 7.563 1.00 68.69 77 PRO A CA 1
ATOM 619 C C . PRO A 1 77 ? 11.241 8.069 8.237 1.00 68.69 77 PRO A C 1
ATOM 621 O O . PRO A 1 77 ? 10.291 8.738 7.836 1.00 68.69 77 PRO A O 1
ATOM 624 N N . GLY A 1 78 ? 11.149 7.256 9.293 1.00 74.00 78 GLY A N 1
ATOM 625 C CA . GLY A 1 78 ? 9.914 7.067 10.065 1.00 74.00 78 GLY A CA 1
ATOM 626 C C . GLY A 1 78 ? 8.934 6.072 9.435 1.00 74.00 78 GLY A C 1
ATOM 627 O O . GLY A 1 78 ? 9.332 5.149 8.724 1.00 74.00 78 GLY A O 1
ATOM 628 N N . ILE A 1 79 ? 7.641 6.214 9.745 1.00 77.62 79 ILE A N 1
ATOM 629 C CA . ILE A 1 79 ? 6.588 5.369 9.174 1.00 77.62 79 ILE A CA 1
ATOM 630 C C . ILE A 1 79 ? 6.205 5.887 7.782 1.00 77.62 79 ILE A C 1
ATOM 632 O O . ILE A 1 79 ? 5.853 7.056 7.615 1.00 77.62 79 ILE A O 1
ATOM 636 N N . SER A 1 80 ? 6.209 4.997 6.784 1.00 81.44 80 SER A N 1
ATOM 637 C CA . SER A 1 80 ? 5.796 5.339 5.418 1.00 81.44 80 SER A CA 1
ATOM 638 C C . SER A 1 80 ? 4.360 5.871 5.372 1.00 81.44 80 SER A C 1
ATOM 640 O O . SER A 1 80 ? 3.501 5.498 6.178 1.00 81.44 80 SER A O 1
ATOM 642 N N . LYS A 1 81 ? 4.047 6.707 4.375 1.00 82.38 81 LYS A N 1
ATOM 643 C CA . LYS A 1 81 ? 2.682 7.244 4.187 1.00 82.38 81 LYS A CA 1
ATOM 644 C C . LYS A 1 81 ? 1.619 6.142 4.104 1.00 82.38 81 LYS A C 1
ATOM 646 O O . LYS A 1 81 ? 0.522 6.311 4.630 1.00 82.38 81 LYS A O 1
ATOM 651 N N . ILE A 1 82 ? 1.965 5.014 3.483 1.00 83.94 82 ILE A N 1
ATOM 652 C CA . ILE A 1 82 ? 1.094 3.838 3.366 1.00 83.94 82 ILE A CA 1
ATOM 653 C C . ILE A 1 82 ? 0.793 3.269 4.752 1.00 83.94 82 ILE A C 1
ATOM 655 O O . ILE A 1 82 ? -0.370 3.102 5.110 1.00 83.94 82 ILE A O 1
ATOM 659 N N . ASN A 1 83 ? 1.830 3.036 5.557 1.00 85.50 83 ASN A N 1
ATOM 660 C CA . ASN A 1 83 ? 1.673 2.499 6.904 1.00 85.50 83 ASN A CA 1
ATOM 661 C C . ASN A 1 83 ? 0.876 3.456 7.803 1.00 85.50 83 ASN A C 1
ATOM 663 O O . ASN A 1 83 ? 0.010 3.002 8.545 1.00 85.50 83 ASN A O 1
ATOM 667 N N . ARG A 1 84 ? 1.077 4.777 7.684 1.00 87.00 84 ARG A N 1
ATOM 668 C CA . ARG A 1 84 ? 0.244 5.777 8.380 1.00 87.00 84 ARG A CA 1
ATOM 669 C C . ARG A 1 84 ? -1.229 5.662 7.991 1.00 87.00 84 ARG A C 1
ATOM 671 O O . ARG A 1 84 ? -2.087 5.649 8.868 1.00 87.00 84 ARG A O 1
ATOM 678 N N . GLY A 1 85 ? -1.521 5.521 6.698 1.00 89.50 85 GLY A N 1
ATOM 679 C CA . GLY A 1 85 ? -2.880 5.273 6.215 1.00 89.50 85 GLY A CA 1
ATOM 680 C C . GLY A 1 85 ? -3.484 4.004 6.819 1.00 89.50 85 GLY A C 1
ATOM 681 O O . GLY A 1 85 ? -4.597 4.045 7.337 1.00 89.50 85 GLY A O 1
ATOM 682 N N . ILE A 1 86 ? -2.732 2.900 6.831 1.00 90.81 86 ILE A N 1
ATOM 683 C CA . ILE A 1 86 ? -3.165 1.629 7.433 1.00 90.81 86 ILE A CA 1
ATOM 684 C C . ILE A 1 86 ? -3.497 1.806 8.921 1.00 90.81 86 ILE A C 1
ATOM 686 O O . ILE A 1 86 ? -4.533 1.316 9.367 1.00 90.81 86 ILE A O 1
ATOM 690 N N . ILE A 1 87 ? -2.670 2.536 9.676 1.00 91.38 87 ILE A N 1
ATOM 691 C CA . ILE A 1 87 ? -2.908 2.815 11.102 1.00 91.38 87 ILE A CA 1
ATOM 692 C C . ILE A 1 87 ? -4.199 3.615 11.294 1.00 91.38 87 ILE A C 1
ATOM 694 O O . ILE A 1 87 ? -5.029 3.259 12.126 1.00 91.38 87 ILE A O 1
ATOM 698 N N . VAL A 1 88 ? -4.394 4.685 10.520 1.00 92.69 88 VAL A N 1
ATOM 699 C CA . VAL A 1 88 ? -5.589 5.533 10.634 1.00 92.69 88 VAL A CA 1
ATOM 700 C C . VAL A 1 88 ? -6.850 4.746 10.277 1.00 92.69 88 VAL A C 1
ATOM 702 O O . VAL A 1 88 ? -7.827 4.780 11.025 1.00 92.69 88 VAL A O 1
ATOM 705 N N . HIS A 1 89 ? -6.829 3.994 9.175 1.00 95.12 89 HIS A N 1
ATOM 706 C CA . HIS A 1 89 ? -7.969 3.181 8.758 1.00 95.12 89 HIS A CA 1
ATOM 707 C C . HIS A 1 89 ? -8.283 2.068 9.761 1.00 95.12 89 HIS A C 1
ATOM 709 O O . HIS A 1 89 ? -9.450 1.881 10.101 1.00 95.12 89 HIS A O 1
ATOM 715 N N . GLY A 1 90 ? -7.270 1.370 10.280 1.00 95.00 90 GLY A N 1
ATOM 716 C CA . GLY A 1 90 ? -7.463 0.324 11.283 1.00 95.00 90 GLY A CA 1
ATOM 717 C C . GLY A 1 90 ? -7.976 0.869 12.618 1.00 95.00 90 GLY A C 1
ATOM 718 O O . GLY A 1 90 ? -8.848 0.260 13.239 1.00 95.00 90 GLY A O 1
ATOM 719 N N . ALA A 1 91 ? -7.502 2.044 13.042 1.00 95.69 91 ALA A N 1
ATOM 720 C CA . ALA A 1 91 ? -8.000 2.705 14.243 1.00 95.69 91 ALA A CA 1
ATOM 721 C C . ALA A 1 91 ? -9.461 3.144 14.075 1.00 95.69 91 ALA A C 1
ATOM 723 O O . ALA A 1 91 ? -10.277 2.892 14.958 1.00 95.69 91 ALA A O 1
ATOM 724 N N . LEU A 1 92 ? -9.820 3.744 12.936 1.00 96.94 92 LEU A N 1
ATOM 725 C CA . LEU A 1 92 ? -11.204 4.130 12.642 1.00 96.94 92 LEU A CA 1
ATOM 726 C C . LEU A 1 92 ? -12.135 2.919 12.554 1.00 96.94 92 LEU A C 1
ATOM 728 O O . LEU A 1 92 ? -13.233 2.958 13.108 1.00 96.94 92 LEU A O 1
ATOM 732 N N . GLU A 1 93 ? -11.700 1.840 11.901 1.00 97.38 93 GLU A N 1
ATOM 733 C CA . GLU A 1 93 ? -12.441 0.578 11.840 1.00 97.38 93 GLU A CA 1
ATOM 734 C C . GLU A 1 93 ? -12.745 0.065 13.253 1.00 97.38 93 GLU A C 1
ATOM 736 O O . GLU A 1 93 ? -13.907 -0.142 13.606 1.00 97.38 93 GLU A O 1
ATOM 741 N N . HIS A 1 94 ? -11.717 -0.088 14.086 1.00 97.38 94 HIS A N 1
ATOM 742 C CA . HIS A 1 94 ? -11.874 -0.591 15.447 1.00 97.38 94 HIS A CA 1
ATOM 743 C C . HIS A 1 94 ? -12.716 0.347 16.325 1.00 97.38 94 HIS A C 1
ATOM 745 O O . HIS A 1 94 ? -13.555 -0.114 17.104 1.00 97.38 94 HIS A O 1
ATOM 751 N N . PHE A 1 95 ? -12.547 1.662 16.173 1.00 97.81 95 PHE A N 1
ATOM 752 C CA . PHE A 1 95 ? -13.360 2.657 16.865 1.00 97.81 95 PHE A CA 1
ATOM 753 C C . PHE A 1 95 ? -14.845 2.477 16.535 1.00 97.81 95 PHE A C 1
ATOM 755 O O . PHE A 1 95 ? -15.671 2.344 17.439 1.00 97.81 95 PHE A O 1
ATOM 762 N N . TRP A 1 96 ? -15.197 2.391 15.251 1.00 97.75 96 TRP A N 1
ATOM 763 C CA . TRP A 1 96 ? -16.586 2.231 14.822 1.00 97.75 96 TRP A CA 1
ATOM 764 C C . TRP A 1 96 ? -17.154 0.839 15.105 1.00 97.75 96 TRP A C 1
ATOM 766 O O . TRP A 1 96 ? -18.353 0.715 15.346 1.00 97.75 96 TRP A O 1
ATOM 776 N N . GLN A 1 97 ? -16.328 -0.203 15.202 1.00 96.62 97 GLN A N 1
ATOM 777 C CA . GLN A 1 97 ? -16.760 -1.502 15.731 1.00 96.62 97 GLN A CA 1
ATOM 778 C C . GLN A 1 97 ? -17.147 -1.446 17.219 1.00 96.62 97 GLN A C 1
ATOM 780 O O . GLN A 1 97 ? -17.914 -2.293 17.680 1.00 96.62 97 GLN A O 1
ATOM 785 N N . LYS A 1 98 ? -16.657 -0.463 17.982 1.00 94.00 98 LYS A N 1
ATOM 786 C CA . LYS A 1 98 ? -17.051 -0.252 19.383 1.00 94.00 98 LYS A CA 1
ATOM 787 C C . LYS A 1 98 ? -18.199 0.744 19.516 1.00 94.00 98 LYS A C 1
ATOM 789 O O . LYS A 1 98 ? -19.203 0.427 20.144 1.00 94.00 98 LYS A O 1
ATOM 794 N N . VAL A 1 99 ? -18.070 1.923 18.908 1.00 95.56 99 VAL A N 1
ATOM 795 C CA . VAL A 1 99 ? -19.046 3.020 19.029 1.00 95.56 99 VAL A CA 1
ATOM 796 C C . VAL A 1 99 ? -20.304 2.756 18.202 1.00 95.56 99 VAL A C 1
ATOM 798 O O . VAL A 1 99 ? -21.400 3.078 18.650 1.00 95.56 99 VAL A O 1
ATOM 801 N N . ARG A 1 100 ? -20.176 2.082 17.050 1.00 96.06 100 ARG A N 1
ATOM 802 C CA . ARG A 1 100 ? -21.244 1.618 16.139 1.00 96.06 100 ARG A CA 1
ATOM 803 C C . ARG A 1 100 ? -22.065 2.699 15.447 1.00 96.06 100 ARG A C 1
ATOM 805 O O . ARG A 1 100 ? -22.268 2.598 14.243 1.00 96.06 100 ARG A O 1
ATOM 812 N N . THR A 1 101 ? -22.555 3.697 16.172 1.00 97.06 101 THR A N 1
ATOM 813 C CA . THR A 1 101 ? -23.499 4.693 15.653 1.00 97.06 101 THR A CA 1
ATOM 814 C C . THR A 1 101 ? -23.089 6.105 16.044 1.00 97.06 101 THR A C 1
ATOM 816 O O . THR A 1 101 ? -22.445 6.333 17.069 1.00 97.06 101 THR A O 1
ATOM 819 N N . GLN A 1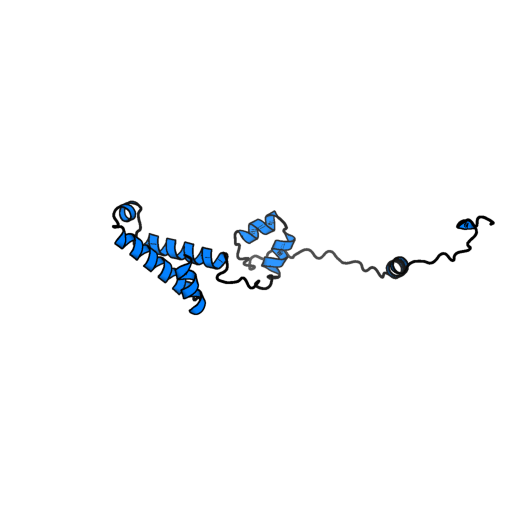 102 ? -23.478 7.077 15.222 1.00 96.69 102 GLN A N 1
ATOM 820 C CA . GLN A 1 102 ? -23.258 8.490 15.525 1.00 96.69 102 GLN A CA 1
ATOM 821 C C . GLN A 1 102 ? -23.953 8.900 16.832 1.00 96.69 102 GLN A C 1
ATOM 823 O O . GLN A 1 102 ? -23.401 9.673 17.604 1.00 96.69 102 GLN A O 1
ATOM 828 N N . GLN A 1 103 ? -25.142 8.361 17.114 1.00 97.31 103 GLN A N 1
ATOM 829 C CA . GLN A 1 103 ? -25.850 8.656 18.358 1.00 97.31 103 GLN A CA 1
ATOM 830 C C . GLN A 1 103 ? -25.023 8.254 19.585 1.00 97.31 103 GLN A C 1
ATOM 832 O O . GLN A 1 103 ? -24.893 9.053 20.508 1.00 97.31 103 GLN A O 1
ATOM 837 N N . ASN A 1 104 ? -24.414 7.064 19.568 1.00 96.38 104 ASN A N 1
ATOM 838 C CA . ASN A 1 104 ? -23.534 6.619 20.647 1.00 96.38 104 ASN A CA 1
ATOM 839 C C . ASN A 1 104 ? -22.319 7.541 20.782 1.00 96.38 104 ASN A C 1
ATOM 841 O O . ASN A 1 104 ? -21.949 7.892 21.895 1.00 96.38 104 ASN A O 1
ATOM 845 N N . LEU A 1 105 ? -21.728 7.974 19.661 1.00 96.44 105 LEU A N 1
ATOM 846 C CA . LEU A 1 105 ? -20.628 8.942 19.663 1.00 96.44 105 LEU A CA 1
ATOM 847 C C . LEU A 1 105 ? -21.024 10.245 20.370 1.00 96.44 105 LEU A C 1
ATOM 849 O O . LEU A 1 105 ? -20.275 10.734 21.209 1.00 96.44 105 LEU A O 1
ATOM 853 N N . CYS A 1 106 ? -22.202 10.788 20.055 1.00 96.88 106 CYS A N 1
ATOM 854 C CA . CYS A 1 106 ? -22.706 12.027 20.649 1.00 96.88 106 CYS A CA 1
ATOM 855 C C . CYS A 1 106 ? -23.055 11.904 22.141 1.00 96.88 106 CYS A C 1
ATOM 857 O O . CYS A 1 106 ? -23.225 12.924 22.799 1.00 96.88 106 CYS A O 1
ATOM 859 N N . GLN A 1 107 ? -23.177 10.683 22.666 1.00 96.44 107 GLN A N 1
ATOM 860 C CA . GLN A 1 107 ? -23.449 10.408 24.079 1.00 96.44 107 GLN A CA 1
ATOM 861 C C . GLN A 1 107 ? -22.179 10.151 24.903 1.00 96.44 107 GLN A C 1
ATOM 863 O O . GLN A 1 107 ? -22.272 10.017 26.121 1.00 96.44 107 GLN A O 1
ATOM 868 N N . LEU A 1 108 ? -21.005 10.046 24.269 1.00 95.69 108 LEU A N 1
ATOM 869 C CA . LEU A 1 108 ? -19.751 9.821 24.983 1.00 95.69 108 LEU A CA 1
ATOM 870 C C . LEU A 1 108 ? -19.277 11.099 25.668 1.00 95.69 108 LEU A C 1
ATOM 872 O O . LEU A 1 108 ? -19.107 12.140 25.033 1.00 95.69 108 LEU A O 1
ATOM 876 N N . GLU A 1 109 ? -18.946 10.974 26.948 1.00 96.50 109 GLU A N 1
ATOM 877 C CA . GLU A 1 109 ? -18.238 12.029 27.664 1.00 96.50 109 GLU A CA 1
ATOM 878 C C . GLU A 1 109 ? -16.824 12.225 27.085 1.00 96.50 109 GLU A C 1
ATOM 880 O O . GLU A 1 109 ? -16.208 11.259 26.612 1.00 96.50 109 GLU A O 1
ATOM 885 N N . PRO A 1 110 ? -16.235 13.434 27.176 1.00 95.19 110 PRO A N 1
ATOM 886 C CA . PRO A 1 110 ? -14.924 13.726 26.588 1.00 95.19 110 PRO A CA 1
ATOM 887 C C . PRO A 1 110 ? -13.817 12.745 27.004 1.00 95.19 110 PRO A C 1
ATOM 889 O O . PRO A 1 110 ? -12.974 12.361 26.193 1.00 95.19 110 PRO A O 1
ATOM 892 N N . THR A 1 111 ? -13.832 12.287 28.257 1.00 96.00 111 THR A N 1
ATOM 893 C CA . THR A 1 111 ? -12.861 11.314 28.782 1.00 96.00 111 THR A CA 1
ATOM 894 C C . THR A 1 111 ? -13.054 9.917 28.190 1.00 96.00 111 THR A C 1
ATOM 896 O O . THR A 1 111 ? -12.077 9.222 27.902 1.00 96.00 111 THR A O 1
ATOM 899 N N . GLN A 1 112 ? -14.303 9.506 27.963 1.00 94.75 112 GLN A N 1
ATOM 900 C CA . GLN A 1 112 ? -14.643 8.224 27.347 1.00 94.75 112 GLN A CA 1
ATOM 901 C C . GLN A 1 112 ? -14.290 8.221 25.861 1.00 94.75 112 GLN A C 1
ATOM 903 O O . GLN A 1 112 ? -13.729 7.239 25.371 1.00 94.75 112 GLN A O 1
ATOM 908 N N . LEU A 1 113 ? -14.550 9.332 25.166 1.00 95.50 113 LEU A N 1
ATOM 909 C CA . LEU A 1 113 ? -14.161 9.518 23.772 1.00 95.50 113 LEU A CA 1
ATOM 910 C C . LEU A 1 113 ? -12.641 9.413 23.607 1.00 95.50 113 LEU A C 1
ATOM 912 O O . LEU A 1 113 ? -12.167 8.624 22.791 1.00 95.50 113 LEU A O 1
ATOM 916 N N . GLN A 1 114 ? -11.875 10.137 24.427 1.00 95.38 114 GLN A N 1
ATOM 917 C CA . GLN A 1 114 ? -10.410 10.081 24.393 1.00 95.38 114 GLN A CA 1
ATOM 918 C C . GLN A 1 114 ? -9.874 8.673 24.663 1.00 95.38 114 GLN A C 1
ATOM 920 O O . GLN A 1 114 ? -8.975 8.198 23.969 1.00 95.38 114 GLN A O 1
ATOM 925 N N . LYS A 1 115 ? -10.460 7.957 25.629 1.00 95.25 115 LYS A N 1
ATOM 926 C CA . LYS A 1 115 ? -10.103 6.559 25.887 1.00 95.25 115 LYS A CA 1
ATOM 927 C C . LYS A 1 115 ? -10.386 5.665 24.676 1.00 95.25 115 LYS A C 1
ATOM 929 O O . LYS A 1 115 ? -9.518 4.894 24.281 1.00 95.25 115 LYS A O 1
ATOM 934 N N . ALA A 1 116 ? -11.560 5.788 24.058 1.00 94.88 116 ALA A N 1
ATOM 935 C CA . ALA A 1 116 ? -11.932 4.985 22.895 1.00 94.88 116 ALA A CA 1
ATOM 936 C C . ALA A 1 116 ? -11.019 5.239 21.682 1.00 94.88 116 ALA A C 1
ATOM 938 O O . ALA A 1 116 ? -10.684 4.294 20.960 1.00 94.88 116 ALA A O 1
ATOM 939 N N . ILE A 1 117 ? -10.585 6.487 21.476 1.00 95.12 117 ILE A N 1
ATOM 940 C CA . ILE A 1 117 ? -9.605 6.857 20.445 1.00 95.12 117 ILE A CA 1
ATOM 941 C C . ILE A 1 117 ? -8.253 6.199 20.742 1.00 95.12 117 ILE A C 1
ATOM 943 O O . ILE A 1 117 ? -7.730 5.477 19.893 1.00 95.12 117 ILE A O 1
ATOM 947 N N . ASN A 1 118 ? -7.725 6.371 21.957 1.00 94.31 118 ASN A N 1
ATOM 948 C CA . ASN A 1 118 ? -6.428 5.814 22.356 1.00 94.31 118 ASN A CA 1
ATOM 949 C C . ASN A 1 118 ? -6.392 4.284 22.269 1.00 94.31 118 ASN A C 1
ATOM 951 O O . ASN A 1 118 ? -5.442 3.721 21.723 1.00 94.31 118 ASN A O 1
ATOM 955 N N . ASP A 1 119 ? -7.448 3.610 22.729 1.00 94.69 119 ASP A N 1
ATOM 956 C CA . ASP A 1 119 ? -7.581 2.155 22.630 1.00 94.69 119 ASP A CA 1
ATOM 957 C C . ASP A 1 119 ? -7.566 1.686 21.166 1.00 94.69 119 ASP A C 1
ATOM 959 O O . ASP A 1 119 ? -7.044 0.616 20.851 1.00 94.69 119 ASP A O 1
ATOM 963 N N . SER A 1 120 ? -8.148 2.476 20.261 1.00 95.81 120 SER A N 1
ATOM 964 C CA . SER A 1 120 ? -8.232 2.137 18.838 1.00 95.81 120 SER A CA 1
ATOM 965 C C . SER A 1 120 ? -6.927 2.392 18.093 1.00 95.81 120 SER A C 1
ATOM 967 O O . SER A 1 120 ? -6.532 1.572 17.262 1.00 95.81 120 SER A O 1
ATOM 969 N N . LEU A 1 121 ? -6.214 3.466 18.435 1.00 92.25 121 LEU A N 1
ATOM 970 C CA . LEU A 1 121 ? -4.856 3.706 17.950 1.00 92.25 121 LEU A CA 1
ATOM 971 C C . LEU A 1 121 ? -3.906 2.602 18.418 1.00 92.25 121 LEU A C 1
ATOM 973 O O . LEU A 1 121 ? -3.166 2.044 17.611 1.00 92.25 121 LEU A O 1
ATOM 977 N N . GLU A 1 122 ? -3.957 2.233 19.699 1.00 91.31 122 GLU A N 1
ATOM 978 C CA . GLU A 1 122 ? -3.112 1.170 20.244 1.00 91.31 122 GLU A CA 1
ATOM 979 C C . GLU A 1 122 ? -3.408 -0.190 19.602 1.00 91.31 122 GLU A C 1
ATOM 981 O O . GLU A 1 122 ? -2.476 -0.923 19.265 1.00 91.31 122 GLU A O 1
ATOM 986 N N . TYR A 1 123 ? -4.684 -0.510 19.372 1.00 92.62 123 TYR A N 1
ATOM 987 C CA . TYR A 1 123 ? -5.074 -1.703 18.622 1.00 92.62 123 TYR A CA 1
ATOM 988 C C . TYR A 1 123 ? -4.459 -1.711 17.216 1.00 92.62 123 TYR A C 1
ATOM 990 O O . TYR A 1 123 ? -3.819 -2.689 16.824 1.00 92.62 123 TYR A O 1
ATOM 998 N N . SER A 1 124 ? -4.605 -0.613 16.469 1.00 92.31 124 SER A N 1
ATOM 999 C CA . SER A 1 124 ? -4.136 -0.561 15.084 1.00 92.31 124 SER A CA 1
ATOM 1000 C C . SER A 1 124 ? -2.615 -0.579 14.967 1.00 92.31 124 SER A C 1
ATOM 1002 O O . SER A 1 124 ? -2.077 -1.207 14.057 1.00 92.31 124 SER A O 1
ATOM 1004 N N . LEU A 1 125 ? -1.911 0.080 15.888 1.00 88.94 125 LEU A N 1
ATOM 1005 C CA . LEU A 1 125 ? -0.452 0.064 15.930 1.00 88.94 125 LEU A CA 1
ATOM 1006 C C . LEU A 1 125 ? 0.093 -1.330 16.274 1.00 88.94 125 LEU A C 1
ATOM 1008 O O . LEU A 1 125 ? 1.073 -1.757 15.667 1.00 88.94 125 LEU A O 1
ATOM 1012 N N . LYS A 1 126 ? -0.549 -2.062 17.201 1.00 87.69 126 LYS A N 1
ATOM 1013 C CA . LYS A 1 126 ? -0.187 -3.458 17.512 1.00 87.69 126 LYS A CA 1
ATOM 1014 C C . LYS A 1 126 ? -0.423 -4.385 16.322 1.00 87.69 126 LYS A C 1
ATOM 1016 O O . LYS A 1 126 ? 0.416 -5.233 16.047 1.00 87.69 126 LYS A O 1
ATOM 1021 N N . LYS A 1 127 ? -1.532 -4.198 15.599 1.00 88.44 127 LYS A N 1
ATOM 1022 C CA . LYS A 1 127 ? -1.888 -4.999 14.415 1.00 88.44 127 LYS A CA 1
ATOM 1023 C C . LYS A 1 127 ? -0.864 -4.884 13.279 1.00 88.44 127 LYS A C 1
ATOM 1025 O O . LYS A 1 127 ? -0.717 -5.831 12.519 1.00 88.44 127 LYS A O 1
ATOM 1030 N N . LEU A 1 128 ? -0.173 -3.747 13.156 1.00 84.62 128 LEU A N 1
ATOM 1031 C CA . LEU A 1 128 ? 0.824 -3.511 12.104 1.00 84.62 128 LEU A CA 1
ATOM 1032 C C . LEU A 1 128 ? 2.230 -4.053 12.450 1.00 84.62 128 LEU A C 1
ATOM 1034 O O . LEU A 1 128 ? 3.132 -3.926 11.629 1.00 84.62 128 LEU A O 1
ATOM 1038 N N . GLU A 1 129 ? 2.429 -4.637 13.641 1.00 79.44 129 GLU A N 1
ATOM 1039 C CA . GLU A 1 129 ? 3.711 -5.213 14.101 1.00 79.44 129 GLU A CA 1
ATOM 1040 C C . GLU A 1 129 ? 4.922 -4.273 13.927 1.00 79.44 129 GLU A C 1
ATOM 1042 O O . GLU A 1 129 ? 6.015 -4.670 13.521 1.00 79.44 129 GLU A O 1
ATOM 1047 N N . LEU A 1 130 ? 4.741 -2.985 14.232 1.00 71.62 130 LEU A N 1
ATOM 1048 C CA . LEU A 1 130 ? 5.817 -2.004 14.102 1.00 71.62 130 LEU A CA 1
ATOM 1049 C C . LEU A 1 130 ? 6.947 -2.254 15.119 1.00 71.62 130 LEU A C 1
ATOM 1051 O O . LEU A 1 130 ? 6.672 -2.585 16.278 1.00 71.62 130 LEU A O 1
ATOM 1055 N N . PRO A 1 131 ? 8.218 -1.996 14.747 1.00 69.06 131 PRO A N 1
ATOM 1056 C CA . PRO A 1 131 ? 9.333 -2.013 15.684 1.00 69.06 131 PRO A CA 1
ATOM 1057 C C . PRO A 1 131 ? 9.048 -1.128 16.915 1.00 69.06 131 PRO A C 1
ATOM 1059 O O . PRO A 1 131 ? 8.643 0.030 16.750 1.00 69.06 131 PRO A O 1
ATOM 1062 N N . PRO A 1 132 ? 9.313 -1.601 18.150 1.00 64.75 132 PRO A N 1
ATOM 1063 C CA . PRO A 1 132 ? 8.989 -0.861 19.376 1.00 64.75 132 PRO A CA 1
ATOM 1064 C C . PRO A 1 132 ? 9.615 0.540 19.469 1.00 64.75 132 PRO A C 1
ATOM 1066 O O . PRO A 1 132 ? 9.087 1.414 20.158 1.00 64.75 132 PRO A O 1
ATOM 1069 N N . SER A 1 133 ? 10.739 0.767 18.782 1.00 68.88 133 SER A N 1
ATOM 1070 C CA . SER A 1 133 ? 11.419 2.064 18.692 1.00 68.88 133 SER A CA 1
ATOM 1071 C C . SER A 1 133 ? 10.617 3.107 17.905 1.00 68.88 133 SER A C 1
ATOM 1073 O O . SER A 1 133 ? 10.581 4.266 18.309 1.00 68.88 133 SER A O 1
ATOM 1075 N N . LEU A 1 134 ? 9.924 2.703 16.835 1.00 67.81 134 LEU A N 1
ATOM 1076 C CA . LEU A 1 134 ? 9.084 3.589 16.017 1.00 67.81 134 LEU A CA 1
ATOM 1077 C C . LEU A 1 134 ? 7.728 3.867 16.676 1.00 67.81 134 LEU A C 1
ATOM 1079 O O . LEU A 1 134 ? 7.188 4.963 16.550 1.00 67.81 134 LEU A O 1
ATOM 1083 N N . TYR A 1 135 ? 7.217 2.910 17.454 1.00 64.19 135 TYR A N 1
ATOM 1084 C CA . TYR A 1 135 ? 5.956 3.043 18.189 1.00 64.19 135 TYR A CA 1
ATOM 1085 C C . TYR A 1 135 ? 5.942 4.237 19.157 1.00 64.19 135 TYR A C 1
ATOM 1087 O O . TYR A 1 135 ? 4.946 4.952 19.262 1.00 64.19 135 TYR A O 1
ATOM 1095 N N . LYS A 1 136 ? 7.054 4.469 19.868 1.00 65.06 136 LYS A N 1
ATOM 1096 C CA . LYS A 1 136 ? 7.168 5.586 20.821 1.00 65.06 136 LYS A CA 1
ATOM 1097 C C . LYS A 1 136 ? 7.231 6.944 20.128 1.00 65.06 136 LYS A C 1
ATOM 1099 O O . LYS A 1 136 ? 6.660 7.894 20.650 1.00 65.06 136 LYS A O 1
ATOM 1104 N N . LEU A 1 137 ? 7.911 7.011 18.983 1.00 65.25 137 LEU A N 1
ATOM 1105 C CA . LEU A 1 137 ? 8.061 8.238 18.204 1.00 65.25 137 LEU A CA 1
ATOM 1106 C C . LEU A 1 137 ? 6.703 8.705 17.657 1.00 65.25 137 LEU A C 1
ATOM 1108 O O . LEU A 1 137 ? 6.356 9.873 17.754 1.00 65.25 137 LEU A O 1
ATOM 1112 N N . GLU A 1 138 ? 5.892 7.777 17.152 1.00 66.94 138 GLU A N 1
ATOM 1113 C CA . GLU A 1 138 ? 4.613 8.114 16.512 1.00 66.94 138 GLU A CA 1
ATOM 1114 C C . GLU A 1 138 ? 3.507 8.450 17.511 1.00 66.94 138 GLU A C 1
ATOM 1116 O O . GLU A 1 138 ? 2.703 9.334 17.238 1.00 66.94 138 GLU A O 1
ATOM 1121 N N . LYS A 1 139 ? 3.522 7.865 18.720 1.00 62.91 139 LYS A N 1
ATOM 1122 C CA . LYS A 1 139 ? 2.641 8.305 19.821 1.00 62.91 139 LYS A CA 1
ATOM 1123 C C . LYS A 1 139 ? 2.830 9.780 20.210 1.00 62.91 139 LYS A C 1
ATOM 1125 O O . LYS A 1 139 ? 1.985 10.314 20.916 1.00 62.91 139 LYS A O 1
ATOM 1130 N N . GLN A 1 140 ? 3.939 10.412 19.822 1.00 62.84 140 GLN A N 1
ATOM 1131 C CA . GLN A 1 140 ? 4.200 11.832 20.081 1.00 62.84 140 GLN A CA 1
ATOM 1132 C C . GLN A 1 140 ? 3.800 12.742 18.909 1.00 62.84 140 GLN A C 1
ATOM 1134 O O . GLN A 1 140 ? 3.740 13.955 19.093 1.00 62.84 140 GLN A O 1
ATOM 1139 N N . CYS A 1 141 ? 3.560 12.182 17.718 1.00 56.50 141 CYS A N 1
ATOM 1140 C CA . CYS A 1 141 ? 3.285 12.937 16.491 1.00 56.50 141 CYS A CA 1
ATOM 1141 C C . CYS A 1 141 ? 1.853 12.767 15.951 1.00 56.50 141 CYS A C 1
ATOM 1143 O O . CYS A 1 141 ? 1.443 13.569 15.109 1.00 56.50 141 CYS A O 1
ATOM 1145 N N . LEU A 1 142 ? 1.124 11.738 16.400 1.00 54.03 142 LEU A N 1
ATOM 1146 C CA . LEU A 1 142 ? -0.304 11.502 16.142 1.00 54.03 142 LEU A CA 1
ATOM 1147 C C . LEU A 1 142 ? -1.166 12.094 17.260 1.00 54.03 142 LEU A C 1
ATOM 1149 O O . LEU A 1 142 ? -2.229 12.655 16.915 1.00 54.03 142 LEU A O 1
#

Foldseek 3Di:
DDDQDPVNPPDPPDDDPVRVPVVPDDDDDDDDDDDDDDDPPDDFDDDPVLVVCCVVPVVVSCCCGVVVPDDPPDDDPADDPVLVVQLVVQLVVQLCVVQVDPVSVVVDDPVRNVVSSVVSSVVSVVVSVDDPVRVVVVVVVD

Sequence (142 aa):
IPEILIDDLNLAKTITWEQKIHRSQKLETLDIDPAPKLTPNETIHGSSRLIELQSLCPFQAFMEFRLATKEPIKLEPGISKINRGIIVHGALEHFWQKVRTQQNLCQLEPTQLQKAINDSLEYSLKKLELPPSLYKLEKQCL